Protein AF-A0A146KUR9-F1 (afdb_monom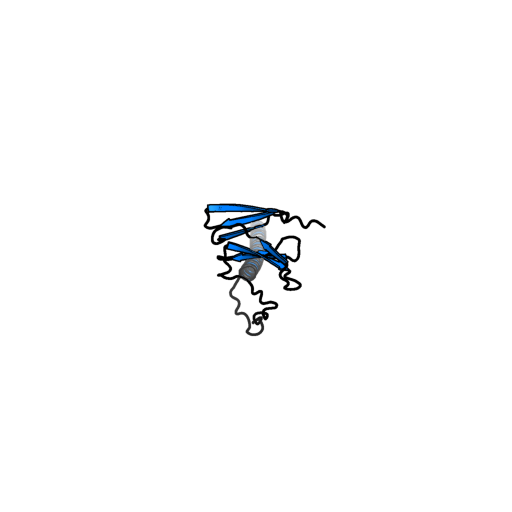er)

pLDDT: mean 81.23, std 14.69, range [39.12, 94.88]

Sequence (141 aa):
VERKFGGLLEKKWTSVIRLQKKVMELESKLNEAEKEYIEGAPTRGKRSPSEWIPRPPEKYCLSGHRAPVTRVIFHPIFSIMVSASEDATIKVWDFETGEYERTLKGHTDSIQDIAFDSSGKYLVSCSADMSIKLWDFQQSY

Structure (mmCIF, N/CA/C/O backbone):
data_AF-A0A146KUR9-F1
#
_entry.id   AF-A0A146KUR9-F1
#
loop_
_atom_site.group_PDB
_atom_site.id
_atom_site.type_symbol
_atom_site.label_atom_id
_atom_site.label_alt_id
_atom_site.label_comp_id
_atom_site.label_asym_id
_atom_site.label_entity_id
_atom_site.label_seq_id
_atom_site.pdbx_PDB_ins_code
_atom_site.Cartn_x
_atom_site.Cartn_y
_atom_site.Cartn_z
_atom_site.occupancy
_atom_site.B_iso_or_equiv
_atom_site.auth_seq_id
_atom_site.auth_comp_id
_atom_site.auth_asym_id
_atom_site.auth_atom_id
_atom_site.pdbx_PDB_model_num
ATOM 1 N N . VAL A 1 1 ? -3.576 20.740 86.386 1.00 54.12 1 VAL A N 1
ATOM 2 C CA . VAL A 1 1 ? -2.766 19.971 85.405 1.00 54.12 1 VAL A CA 1
ATOM 3 C C . VAL A 1 1 ? -3.642 19.321 84.325 1.00 54.12 1 VAL A C 1
ATOM 5 O O . VAL A 1 1 ? -3.235 19.309 83.174 1.00 54.12 1 VAL A O 1
ATOM 8 N N . GLU A 1 2 ? -4.882 18.923 84.621 1.00 49.94 2 GLU A N 1
ATOM 9 C CA . GLU A 1 2 ? -5.769 18.166 83.709 1.00 49.94 2 GLU A CA 1
ATOM 10 C C . GLU A 1 2 ? -6.272 18.899 82.450 1.00 49.94 2 GLU A C 1
ATOM 12 O O . GLU A 1 2 ? -6.351 18.292 81.384 1.00 49.94 2 GLU A O 1
ATOM 17 N N . ARG A 1 3 ? -6.530 20.216 82.500 1.00 53.16 3 ARG A N 1
ATOM 18 C CA . ARG A 1 3 ? -7.027 20.971 81.324 1.00 53.16 3 ARG A CA 1
ATOM 19 C C . ARG A 1 3 ? -6.052 21.008 80.136 1.00 53.16 3 ARG A C 1
ATOM 21 O O . ARG A 1 3 ? -6.490 21.135 78.998 1.00 53.16 3 ARG A O 1
ATOM 28 N N . LYS A 1 4 ? -4.738 20.879 80.375 1.00 53.97 4 LYS A N 1
ATOM 29 C CA . LYS A 1 4 ? -3.724 20.857 79.300 1.00 53.97 4 LYS A CA 1
ATOM 30 C C . LYS A 1 4 ? -3.670 19.513 78.560 1.00 53.97 4 LYS A C 1
ATOM 32 O O . LYS A 1 4 ? -3.332 19.501 77.380 1.00 53.97 4 LYS A O 1
ATOM 37 N N . PHE A 1 5 ? -4.015 18.405 79.222 1.00 51.59 5 PHE A N 1
ATOM 38 C CA . PHE A 1 5 ? -3.946 17.062 78.633 1.00 51.59 5 PHE A CA 1
ATOM 39 C C . PHE A 1 5 ? -5.195 16.707 77.811 1.00 51.59 5 PHE A C 1
ATOM 41 O O . PHE A 1 5 ? -5.057 16.062 76.773 1.00 51.59 5 PHE A O 1
ATOM 48 N N . GLY A 1 6 ? -6.382 17.202 78.192 1.00 56.66 6 GLY A N 1
ATOM 49 C CA . GLY A 1 6 ? -7.624 17.001 77.425 1.00 56.66 6 GLY A CA 1
ATOM 50 C C . GLY A 1 6 ? -7.571 17.596 76.012 1.00 56.66 6 GLY A C 1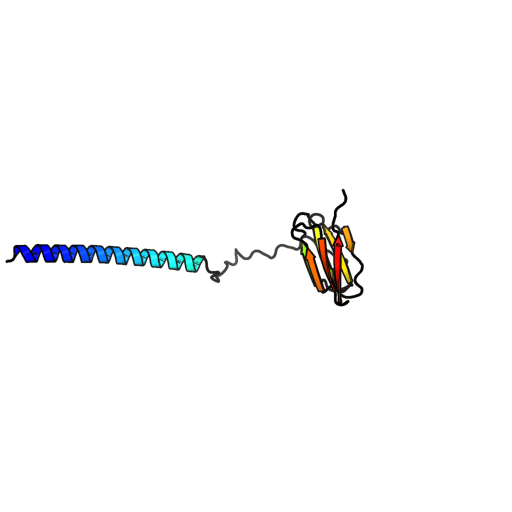
ATOM 51 O O . GLY A 1 6 ? -7.829 16.901 75.033 1.00 56.66 6 GLY A O 1
ATOM 52 N N . GLY A 1 7 ? -7.101 18.843 75.877 1.00 61.88 7 GLY A N 1
ATOM 53 C CA . GLY A 1 7 ? -6.959 19.489 74.564 1.00 61.88 7 GLY A CA 1
ATOM 54 C C . GLY A 1 7 ? -5.863 18.878 73.678 1.00 61.88 7 GLY A C 1
ATOM 55 O O . GLY A 1 7 ? -5.925 18.983 72.455 1.00 61.88 7 GLY A O 1
ATOM 56 N N . LEU A 1 8 ? -4.855 18.217 74.262 1.00 63.31 8 LEU A N 1
ATOM 57 C CA . LEU A 1 8 ? -3.847 17.472 73.499 1.00 63.31 8 LEU A CA 1
ATOM 58 C C . LEU A 1 8 ? -4.429 16.164 72.945 1.00 63.31 8 LEU A C 1
ATOM 60 O O . LEU A 1 8 ? -4.107 15.788 71.818 1.00 63.31 8 LEU A O 1
ATOM 64 N N . LEU A 1 9 ? -5.292 15.494 73.712 1.00 66.94 9 LEU A N 1
ATOM 65 C CA . LEU A 1 9 ? -5.976 14.276 73.288 1.00 66.94 9 LEU A CA 1
ATOM 66 C C . LEU A 1 9 ? -6.980 14.565 72.162 1.00 66.94 9 LEU A C 1
ATOM 68 O O . LEU A 1 9 ? -6.960 13.866 71.155 1.00 66.94 9 LEU A O 1
ATOM 72 N N . GLU A 1 10 ? -7.753 15.651 72.254 1.00 68.94 10 GLU A N 1
ATOM 73 C CA . GLU A 1 10 ? -8.645 16.104 71.173 1.00 68.94 10 GLU A CA 1
ATOM 74 C C . GLU A 1 10 ? -7.881 16.482 69.895 1.00 68.94 10 GLU A C 1
ATOM 76 O O . GLU A 1 10 ? -8.263 16.096 68.789 1.00 68.94 10 GLU A O 1
ATOM 81 N N . LYS A 1 11 ? -6.748 17.187 70.016 1.00 75.19 11 LYS A N 1
ATOM 82 C CA . LYS A 1 11 ? -5.884 17.513 68.865 1.00 75.19 11 LYS A CA 1
ATOM 83 C C . LYS A 1 11 ? -5.275 16.268 68.217 1.00 75.19 11 LYS A C 1
ATOM 85 O O . LYS A 1 11 ? -5.171 16.193 66.991 1.00 75.19 11 LYS A O 1
ATOM 90 N N . LYS A 1 12 ? -4.885 15.275 69.021 1.00 78.56 12 LYS A N 1
ATOM 91 C CA . LYS A 1 12 ? -4.407 13.981 68.513 1.00 78.56 12 LYS A CA 1
ATOM 92 C C . LYS A 1 12 ? -5.535 13.210 67.829 1.00 78.56 12 LYS A C 1
ATOM 94 O O . LYS A 1 12 ? -5.336 12.727 66.721 1.00 78.56 12 LYS A O 1
ATOM 99 N N . TRP A 1 13 ? -6.724 13.167 68.420 1.00 76.12 13 TRP A N 1
ATOM 100 C CA . TRP A 1 13 ? -7.868 12.428 67.884 1.00 76.12 13 TRP A CA 1
ATOM 101 C C . TRP A 1 13 ? -8.420 13.045 66.588 1.00 76.12 13 TRP A C 1
ATOM 103 O O . TRP A 1 13 ? -8.644 12.339 65.609 1.00 76.12 13 TRP A O 1
ATOM 113 N N . THR A 1 14 ? -8.502 14.376 66.503 1.00 83.06 14 THR A N 1
ATOM 114 C CA . THR A 1 14 ? -8.833 15.085 65.249 1.00 83.06 14 THR A CA 1
ATOM 115 C C . THR A 1 14 ? -7.790 14.866 64.150 1.00 83.06 14 THR A C 1
ATOM 117 O O . THR A 1 14 ? -8.137 14.793 62.970 1.00 83.06 14 THR A O 1
ATOM 120 N N . SER A 1 15 ? -6.512 14.719 64.514 1.00 85.12 15 SER A N 1
ATOM 121 C CA . SER A 1 15 ? -5.449 14.371 63.563 1.00 85.12 15 SER A CA 1
ATOM 122 C C . SER A 1 15 ? -5.585 12.935 63.058 1.00 85.12 15 SER A C 1
ATOM 124 O O . SER A 1 15 ? -5.438 12.706 61.860 1.00 85.12 15 SER A O 1
ATOM 126 N N . VAL A 1 16 ? -5.936 11.991 63.936 1.00 88.56 16 VAL A N 1
ATOM 127 C CA . VAL A 1 16 ? -6.207 10.592 63.569 1.00 88.56 16 VAL A CA 1
ATOM 128 C C . VAL A 1 16 ? -7.394 10.496 62.611 1.00 88.56 16 VAL A C 1
ATOM 130 O O . VAL A 1 16 ? -7.263 9.881 61.560 1.00 88.56 16 VAL A O 1
ATOM 133 N 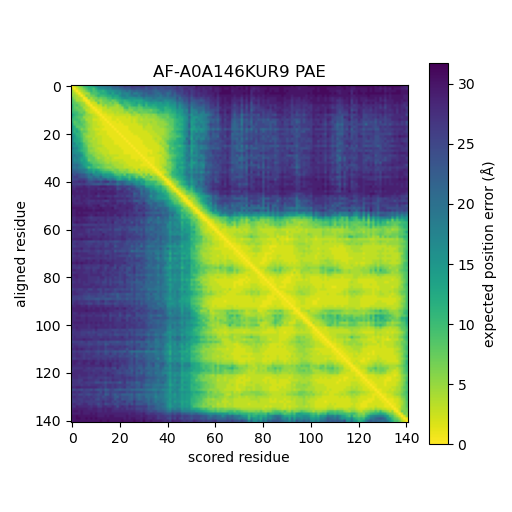N . ILE A 1 17 ? -8.507 11.179 62.893 1.00 88.75 17 ILE A N 1
ATOM 134 C CA . ILE A 1 17 ? -9.683 11.194 62.003 1.00 88.75 17 ILE A CA 1
ATOM 135 C C . ILE A 1 17 ? -9.337 11.795 60.635 1.00 88.75 17 ILE A C 1
ATOM 137 O O . ILE A 1 17 ? -9.733 11.262 59.598 1.00 88.75 17 ILE A O 1
ATOM 141 N N . ARG A 1 18 ? -8.562 12.889 60.605 1.00 88.75 18 ARG A N 1
ATOM 142 C CA . ARG A 1 18 ? -8.109 13.500 59.347 1.00 88.75 18 ARG A CA 1
ATOM 143 C C . ARG A 1 18 ? -7.241 12.537 58.536 1.00 88.75 18 ARG A C 1
ATOM 145 O O . ARG A 1 18 ? -7.408 12.456 57.321 1.00 88.75 18 ARG A O 1
ATOM 152 N N . LEU A 1 19 ? -6.320 11.834 59.193 1.00 89.69 19 LEU A N 1
ATOM 153 C CA . LEU A 1 19 ? -5.461 10.847 58.542 1.00 89.69 19 LEU A CA 1
ATOM 154 C C . LEU A 1 19 ? -6.278 9.672 58.013 1.00 89.69 19 LEU A C 1
ATOM 156 O O . LEU A 1 19 ? -6.113 9.314 56.855 1.00 89.69 19 LEU A O 1
ATOM 160 N N . GLN A 1 20 ? -7.211 9.144 58.803 1.00 89.25 20 GLN A N 1
ATOM 161 C CA . GLN A 1 20 ? -8.076 8.042 58.390 1.00 89.25 20 GLN A CA 1
ATOM 162 C C . GLN A 1 20 ? -8.940 8.419 57.178 1.00 89.25 20 GLN A C 1
ATOM 164 O O . GLN A 1 20 ? -9.031 7.651 56.226 1.00 89.25 20 GLN A O 1
ATOM 169 N N . LYS A 1 21 ? -9.484 9.644 57.148 1.00 93.06 21 LYS A N 1
ATOM 170 C CA . LYS A 1 21 ? -10.197 10.168 55.974 1.00 93.06 21 LYS A CA 1
ATOM 171 C C . LYS A 1 21 ? -9.295 10.245 54.737 1.00 93.06 21 LYS A C 1
ATOM 173 O O . LYS A 1 21 ? -9.730 9.904 53.644 1.00 93.06 21 LYS A O 1
ATOM 178 N N . LYS A 1 22 ? -8.042 10.681 54.908 1.00 92.50 22 LYS A N 1
ATOM 179 C CA . LYS A 1 22 ? -7.079 10.801 53.805 1.00 92.50 22 LYS A CA 1
ATOM 180 C C . LYS A 1 22 ? -6.627 9.439 53.276 1.00 92.50 22 LYS A C 1
ATOM 182 O O . LYS A 1 22 ? -6.446 9.306 52.074 1.00 92.50 22 LYS A O 1
ATOM 187 N N . VAL A 1 23 ? -6.477 8.441 54.147 1.00 94.25 23 VAL A N 1
ATOM 188 C CA . VAL A 1 23 ? -6.205 7.053 53.744 1.00 94.25 23 VAL A CA 1
ATOM 189 C C . VAL A 1 23 ? -7.356 6.516 52.897 1.00 94.25 23 VAL A C 1
ATOM 191 O O . VAL A 1 23 ? -7.111 6.059 51.791 1.00 94.25 23 VAL A O 1
ATOM 194 N N . MET A 1 24 ? -8.601 6.686 53.345 1.00 92.75 24 MET A N 1
ATOM 195 C CA . MET A 1 24 ? -9.779 6.218 52.605 1.00 92.75 24 MET A CA 1
ATOM 196 C C . MET A 1 24 ? -9.920 6.892 51.226 1.00 92.75 24 MET A C 1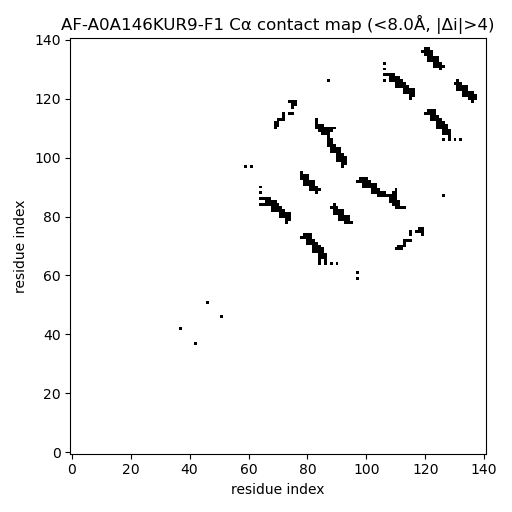
ATOM 198 O O . MET A 1 24 ? -10.281 6.251 50.243 1.00 92.75 24 MET A O 1
ATOM 202 N N . GLU A 1 25 ? -9.593 8.185 51.128 1.00 94.38 25 GLU A N 1
ATOM 203 C CA . GLU A 1 25 ? -9.559 8.905 49.848 1.00 94.38 25 GLU A CA 1
ATOM 204 C C . GLU A 1 25 ? -8.452 8.381 48.918 1.00 94.38 25 GLU A C 1
ATOM 206 O O . GLU A 1 25 ? -8.673 8.229 47.717 1.00 94.38 25 GLU A O 1
ATOM 211 N N . LEU A 1 26 ? -7.263 8.100 49.460 1.00 92.06 26 LEU A N 1
ATOM 212 C CA . LEU A 1 26 ? -6.148 7.543 48.693 1.00 92.06 26 LEU A CA 1
ATOM 213 C C . LEU A 1 26 ? -6.440 6.120 48.211 1.00 92.06 26 LEU A C 1
ATOM 215 O O . LEU A 1 26 ? -6.119 5.806 47.072 1.00 92.06 26 LEU A O 1
ATOM 219 N N . GLU A 1 27 ? -7.078 5.291 49.034 1.00 92.12 27 GLU A N 1
ATOM 220 C CA . GLU A 1 27 ? -7.520 3.946 48.648 1.00 92.12 27 GLU A CA 1
ATOM 221 C C . GLU A 1 27 ? -8.557 4.001 47.517 1.00 92.12 27 GLU A C 1
ATOM 223 O O . GLU A 1 27 ? -8.445 3.248 46.553 1.00 92.12 27 GLU A O 1
ATOM 228 N N . SER A 1 28 ? -9.514 4.938 47.573 1.00 92.88 28 SER A N 1
ATOM 229 C CA . SER A 1 28 ? -10.479 5.153 46.481 1.00 92.88 28 SER A CA 1
ATOM 230 C C . SER A 1 28 ? -9.784 5.552 45.178 1.00 92.88 28 SER A C 1
ATOM 232 O O . SER A 1 28 ? -10.058 4.973 44.131 1.00 92.88 28 SER A O 1
ATOM 234 N N . LYS A 1 29 ? -8.848 6.507 45.249 1.00 91.00 29 LYS A N 1
ATOM 235 C CA . LYS A 1 29 ? -8.073 6.975 44.088 1.00 91.00 29 LYS A CA 1
ATOM 236 C C . LYS A 1 29 ? -7.182 5.884 43.501 1.00 91.00 29 LYS A C 1
ATOM 238 O O . LYS A 1 29 ? -7.031 5.811 42.287 1.00 91.00 29 LYS A O 1
ATOM 243 N N . LEU A 1 30 ? -6.593 5.046 44.353 1.00 83.44 30 LEU A N 1
ATOM 244 C CA . LEU A 1 30 ? -5.794 3.907 43.913 1.00 83.44 30 LEU A CA 1
ATOM 245 C C . LEU A 1 30 ? -6.661 2.908 43.138 1.00 83.44 30 LEU A C 1
ATOM 247 O O . LEU A 1 30 ? -6.273 2.483 42.057 1.00 83.44 30 LEU A O 1
ATOM 251 N N . ASN A 1 31 ? -7.859 2.609 43.641 1.00 84.12 31 ASN A N 1
ATOM 252 C CA . ASN A 1 31 ? -8.790 1.680 43.002 1.00 84.12 31 ASN A CA 1
ATOM 253 C C . ASN A 1 31 ? -9.331 2.214 41.656 1.00 84.12 31 ASN A C 1
ATOM 255 O O . ASN A 1 31 ? -9.507 1.455 40.705 1.00 84.12 31 ASN A O 1
ATOM 259 N N . GLU A 1 32 ? -9.563 3.528 41.544 1.00 83.81 32 GLU A N 1
ATOM 260 C CA . GLU A 1 32 ? -9.918 4.189 40.276 1.00 83.81 32 GLU A CA 1
ATOM 261 C C . GLU A 1 32 ? -8.777 4.108 39.250 1.00 83.81 32 GLU A C 1
ATOM 263 O O . GLU A 1 32 ? -9.008 3.700 38.112 1.00 83.81 32 GLU A O 1
ATOM 268 N N . ALA A 1 33 ? -7.540 4.408 39.660 1.00 78.69 33 ALA A N 1
ATOM 269 C CA . ALA A 1 33 ? -6.369 4.338 38.786 1.00 78.69 33 ALA A CA 1
ATOM 270 C C . ALA A 1 33 ? -6.060 2.901 38.322 1.00 78.69 33 ALA A C 1
ATOM 272 O O . ALA A 1 33 ? -5.688 2.685 37.168 1.00 78.69 33 ALA A O 1
ATOM 273 N N . GLU A 1 34 ? -6.238 1.903 39.193 1.00 72.62 34 GLU A N 1
ATOM 274 C CA . GLU A 1 34 ? -6.118 0.488 38.821 1.00 72.62 34 GLU A CA 1
ATOM 275 C C . GLU A 1 34 ? -7.194 0.076 37.810 1.00 72.62 34 GLU A C 1
ATOM 277 O O . GLU A 1 34 ? -6.896 -0.637 36.850 1.00 72.62 34 GLU A O 1
ATOM 282 N N . LYS A 1 35 ? -8.431 0.562 37.969 1.00 73.62 35 LYS A N 1
ATOM 283 C CA . LYS A 1 35 ? -9.517 0.307 37.016 1.00 73.62 35 LYS A CA 1
ATOM 284 C C . LYS A 1 35 ? -9.228 0.921 35.643 1.00 73.62 35 LYS A C 1
ATOM 286 O O . LYS A 1 35 ? -9.358 0.223 34.641 1.00 73.62 35 LYS A O 1
ATOM 291 N N . GLU A 1 36 ? -8.777 2.174 35.593 1.00 68.94 36 GLU A N 1
ATOM 292 C CA . GLU A 1 36 ? -8.368 2.839 34.346 1.00 68.94 36 GLU A CA 1
ATOM 293 C C . GLU A 1 36 ? -7.186 2.124 33.671 1.00 68.94 36 GLU A C 1
ATOM 295 O O . GLU A 1 36 ? -7.169 1.963 32.451 1.00 68.94 36 GLU A O 1
ATOM 300 N N . TYR A 1 37 ? -6.218 1.631 34.451 1.00 65.25 37 TYR A N 1
ATOM 301 C CA . TYR A 1 37 ? -5.098 0.840 33.934 1.00 65.25 37 TYR A CA 1
ATOM 302 C C . TYR A 1 37 ? -5.558 -0.492 33.318 1.00 65.25 37 TYR A C 1
ATOM 304 O O . TYR A 1 37 ? -5.073 -0.893 32.259 1.00 65.25 37 TYR A O 1
ATOM 312 N N . ILE A 1 38 ? -6.519 -1.168 33.951 1.00 60.22 38 ILE A N 1
ATOM 313 C CA . ILE A 1 38 ? -7.103 -2.424 33.456 1.00 60.22 38 ILE A CA 1
ATOM 314 C C . ILE A 1 38 ? -7.951 -2.192 32.193 1.00 60.22 38 ILE A C 1
ATOM 316 O O . ILE A 1 38 ? -7.933 -3.033 31.291 1.00 60.22 38 ILE A O 1
ATOM 320 N N . GLU A 1 39 ? -8.668 -1.069 32.109 1.00 60.44 39 GLU A N 1
ATOM 321 C CA . GLU A 1 39 ? -9.481 -0.687 30.944 1.00 60.44 39 GLU A CA 1
ATOM 322 C C . GLU A 1 39 ? -8.631 -0.192 29.758 1.00 60.44 39 GLU A C 1
ATOM 324 O O . GLU A 1 39 ? -8.971 -0.464 28.607 1.00 60.44 39 GLU A O 1
ATOM 329 N N . GLY A 1 40 ? -7.515 0.500 30.017 1.00 57.41 40 GLY A N 1
ATOM 330 C CA . GLY A 1 40 ? -6.593 0.998 28.988 1.00 57.41 40 GLY A CA 1
ATOM 331 C C . GLY A 1 40 ? -5.605 -0.049 28.458 1.00 57.41 40 GLY A C 1
ATOM 332 O O . GLY A 1 40 ? -5.092 0.082 27.344 1.00 57.41 40 GLY A O 1
ATOM 333 N N . ALA A 1 41 ? -5.336 -1.107 29.224 1.00 53.19 41 ALA A N 1
ATOM 334 C CA . ALA A 1 41 ? -4.608 -2.264 28.723 1.00 53.19 41 ALA A CA 1
ATOM 335 C C . ALA A 1 41 ? -5.505 -3.065 27.762 1.00 53.19 41 ALA A C 1
ATOM 337 O O . ALA A 1 41 ? -6.706 -3.188 28.009 1.00 53.19 41 ALA A O 1
ATOM 338 N N . PRO A 1 42 ? -4.956 -3.698 26.704 1.00 51.22 42 PRO A N 1
ATOM 339 C CA . PRO A 1 42 ? -5.685 -4.672 25.906 1.00 51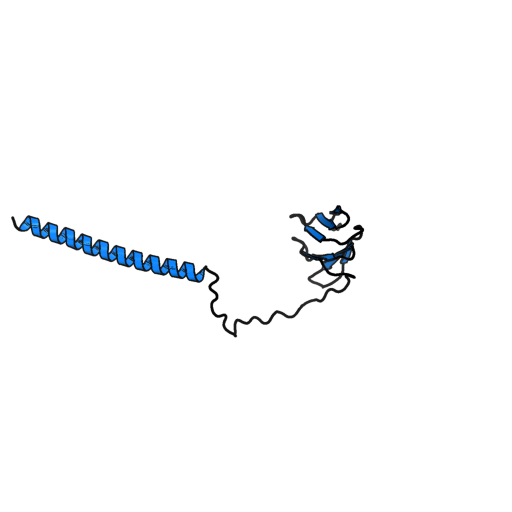.22 42 PRO A CA 1
ATOM 340 C C . PRO A 1 42 ? -5.832 -5.937 26.750 1.00 51.22 42 PRO A C 1
ATOM 342 O O . PRO A 1 42 ? -5.221 -6.977 26.491 1.00 51.22 42 PRO A O 1
ATOM 345 N N . THR A 1 43 ? -6.611 -5.849 27.826 1.00 54.44 43 THR A N 1
ATOM 346 C CA . THR A 1 43 ? -7.048 -7.026 28.533 1.00 54.44 43 THR A CA 1
ATOM 347 C C . THR A 1 43 ? -7.820 -7.830 27.512 1.00 54.44 43 THR A C 1
ATOM 349 O O . THR A 1 43 ? -8.676 -7.341 26.773 1.00 54.44 43 THR A O 1
ATOM 352 N N . ARG A 1 44 ? -7.428 -9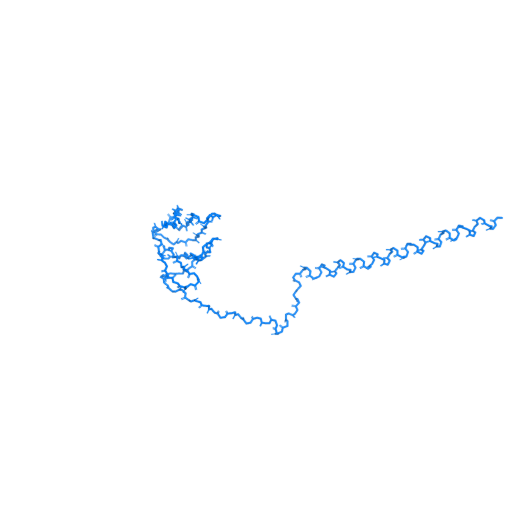.093 27.410 1.00 53.19 44 ARG A N 1
ATOM 353 C CA . ARG A 1 44 ? -8.100 -10.137 26.652 1.00 53.19 44 ARG A CA 1
ATOM 354 C C . ARG A 1 44 ? -9.456 -10.400 27.318 1.00 53.19 44 ARG A C 1
ATOM 356 O O . ARG A 1 44 ? -9.716 -11.501 27.799 1.00 53.19 44 ARG A O 1
ATOM 363 N N . GLY A 1 45 ? -10.292 -9.365 27.404 1.00 55.19 45 GLY A N 1
ATOM 364 C CA . GLY A 1 45 ? -11.696 -9.460 27.724 1.00 55.19 45 GLY A CA 1
ATOM 365 C C . GLY A 1 45 ? -12.246 -10.523 26.800 1.00 55.19 45 GLY A C 1
ATOM 366 O O . GLY A 1 45 ? -11.941 -10.542 25.603 1.00 55.19 45 GLY A O 1
ATOM 367 N N . LYS A 1 46 ? -12.927 -11.499 27.392 1.00 55.91 46 LYS A N 1
ATOM 368 C CA . LYS A 1 46 ? -13.558 -12.590 26.663 1.00 55.91 46 LYS A CA 1
ATOM 369 C C . LYS A 1 46 ? -14.553 -11.950 25.701 1.00 55.91 46 LYS A C 1
ATOM 371 O O . LYS A 1 46 ? -15.674 -11.664 26.103 1.00 55.91 46 LYS A O 1
ATOM 376 N N . ARG A 1 47 ? -14.097 -11.673 24.474 1.00 55.06 47 ARG A N 1
ATOM 377 C CA . ARG A 1 47 ? -14.914 -11.139 23.385 1.00 55.06 47 ARG A CA 1
ATOM 378 C C . ARG A 1 47 ? -16.167 -11.992 23.342 1.00 55.06 47 ARG A C 1
ATOM 380 O O . ARG A 1 47 ? -16.069 -13.221 23.255 1.00 55.06 47 ARG A O 1
ATOM 387 N N . SER A 1 48 ? -17.317 -11.360 23.523 1.00 53.88 48 SER A N 1
ATOM 388 C CA . SER A 1 48 ? -18.581 -12.081 23.489 1.00 53.88 48 SER A CA 1
ATOM 389 C C . SER A 1 48 ? -18.747 -12.708 22.094 1.00 53.88 48 SER A C 1
ATOM 391 O O . SER A 1 48 ? -18.312 -12.108 21.110 1.00 53.88 48 SER A O 1
ATOM 393 N N . PRO A 1 49 ? -19.356 -13.899 21.943 1.00 55.75 49 PRO A N 1
ATOM 394 C CA . PRO A 1 49 ? -19.611 -14.475 20.617 1.00 55.75 49 PRO A CA 1
ATOM 395 C C . PRO A 1 49 ? -20.440 -13.563 19.693 1.00 55.75 49 PRO A C 1
ATOM 397 O O . PRO A 1 49 ? -20.422 -13.743 18.484 1.00 55.75 49 PRO A O 1
ATOM 400 N N . SER A 1 50 ? -21.138 -12.572 20.253 1.00 54.56 50 SER A N 1
ATOM 401 C CA . SER A 1 50 ? -21.855 -11.497 19.555 1.00 54.56 50 SER A CA 1
ATOM 402 C C . SER A 1 50 ? -20.967 -10.334 19.083 1.00 54.56 50 SER A C 1
ATOM 404 O O . SER A 1 50 ? -21.335 -9.646 18.140 1.00 54.56 50 SER A O 1
ATOM 406 N N . GLU A 1 51 ? -19.792 -10.128 19.686 1.00 53.44 51 GLU A N 1
ATOM 407 C CA . GLU A 1 51 ? -18.720 -9.248 19.174 1.00 53.44 51 GLU A CA 1
ATOM 408 C C . GLU A 1 51 ? -17.819 -9.966 18.161 1.00 53.44 51 GLU A C 1
ATOM 410 O O . GLU A 1 51 ? -16.796 -9.431 17.720 1.00 53.44 51 GLU A O 1
ATOM 415 N N . TRP A 1 52 ? -18.176 -11.195 17.781 1.00 54.19 52 TRP A N 1
ATOM 416 C CA . TRP A 1 52 ? -17.616 -11.831 16.604 1.00 54.19 52 TRP A CA 1
ATOM 417 C C . TRP A 1 52 ? -18.074 -11.044 15.379 1.00 54.19 52 TRP A C 1
ATOM 419 O O . TRP A 1 52 ? -19.110 -11.332 14.789 1.00 54.19 52 TRP A O 1
ATOM 429 N N . ILE A 1 53 ? -17.306 -10.023 15.009 1.00 60.31 53 ILE A N 1
ATOM 430 C CA . ILE A 1 53 ? -17.462 -9.350 13.726 1.00 60.31 53 ILE A CA 1
ATOM 431 C C . ILE A 1 53 ? -17.095 -10.415 12.683 1.00 60.31 53 ILE A C 1
ATOM 433 O O . ILE A 1 53 ? -15.917 -10.794 12.613 1.00 60.31 53 ILE A O 1
ATOM 437 N N . PRO A 1 54 ? -18.056 -10.974 11.916 1.00 64.50 54 PRO A N 1
ATOM 438 C CA . PRO A 1 54 ? -17.697 -11.856 10.819 1.00 64.50 54 PRO A CA 1
ATOM 439 C C . PRO A 1 54 ? -16.750 -11.069 9.918 1.00 64.50 54 PRO A C 1
ATOM 441 O O . PRO A 1 54 ? -16.968 -9.877 9.691 1.00 64.50 54 PRO A O 1
ATOM 444 N N . ARG A 1 55 ? -15.666 -11.710 9.463 1.00 65.12 55 ARG A N 1
ATOM 445 C CA . ARG A 1 55 ? -14.719 -11.056 8.555 1.00 65.12 55 ARG A CA 1
ATOM 446 C C . ARG A 1 55 ? -15.546 -10.446 7.421 1.00 65.12 55 ARG A C 1
ATOM 448 O O . ARG A 1 55 ? -16.292 -11.207 6.797 1.00 65.12 55 ARG A O 1
ATOM 455 N N . PRO A 1 56 ? -15.499 -9.116 7.217 1.00 73.94 56 PRO A N 1
ATOM 456 C CA . PRO A 1 56 ? -16.281 -8.504 6.161 1.00 73.94 56 PRO A CA 1
ATOM 457 C C . PRO A 1 56 ? -15.937 -9.220 4.849 1.00 73.94 56 PRO A C 1
ATOM 459 O O . PRO A 1 56 ? -14.757 -9.521 4.630 1.00 73.94 56 PRO A O 1
ATOM 462 N N . PRO A 1 57 ? -16.942 -9.576 4.030 1.00 76.75 57 PRO A N 1
ATOM 463 C CA . PRO A 1 57 ? -16.683 -10.232 2.757 1.00 76.75 57 PRO A CA 1
ATOM 464 C C . PRO A 1 57 ? -15.772 -9.342 1.906 1.00 76.75 57 PRO A C 1
ATOM 466 O O . PRO A 1 57 ? -15.841 -8.112 1.987 1.00 76.75 57 PRO A O 1
ATOM 469 N N . GLU A 1 58 ? -14.897 -9.960 1.113 1.00 80.50 58 GLU A N 1
ATOM 470 C CA . GLU A 1 58 ? -14.045 -9.222 0.182 1.00 80.50 58 GLU A CA 1
ATOM 471 C C . GLU A 1 58 ? -14.913 -8.395 -0.779 1.00 80.50 58 GLU A C 1
ATOM 473 O O . GLU A 1 58 ? -15.878 -8.900 -1.351 1.00 80.50 58 GLU A O 1
ATOM 478 N N . LYS A 1 59 ? -14.610 -7.098 -0.918 1.00 82.88 59 LYS A N 1
ATOM 479 C CA . LYS A 1 59 ? -15.369 -6.204 -1.806 1.00 82.88 59 LYS A CA 1
ATOM 480 C C . LYS A 1 59 ? -14.944 -6.374 -3.266 1.00 82.88 59 LYS A C 1
ATOM 482 O O . LYS A 1 59 ? -15.792 -6.390 -4.149 1.00 82.88 59 LYS A O 1
ATOM 487 N N . TYR A 1 60 ? -13.639 -6.515 -3.501 1.00 84.25 60 TYR A N 1
ATOM 488 C CA . TYR A 1 60 ? -13.042 -6.653 -4.828 1.00 84.25 60 TYR A CA 1
ATOM 489 C C . TYR A 1 60 ? -11.906 -7.681 -4.809 1.00 84.25 60 TYR A C 1
ATOM 491 O O . TYR A 1 60 ? -11.131 -7.730 -3.855 1.00 84.25 60 TYR A O 1
ATOM 499 N N . CYS A 1 61 ? -11.785 -8.455 -5.891 1.00 87.31 61 CYS A N 1
ATOM 500 C CA . CYS A 1 61 ? -10.663 -9.357 -6.152 1.00 87.31 61 CYS A CA 1
ATOM 501 C C . CYS A 1 61 ? -9.925 -8.873 -7.409 1.00 87.31 61 CYS A C 1
ATOM 503 O O . CYS A 1 61 ? -10.394 -9.064 -8.532 1.00 87.31 61 CYS A O 1
ATOM 505 N N . LEU A 1 62 ? -8.792 -8.196 -7.220 1.00 87.44 62 LEU A N 1
ATOM 506 C CA . LEU A 1 62 ? -8.020 -7.599 -8.311 1.00 87.44 62 LEU A CA 1
ATOM 507 C C . LEU A 1 62 ? -7.032 -8.626 -8.874 1.00 87.44 62 LEU A C 1
ATOM 509 O O . LEU A 1 62 ? -6.003 -8.921 -8.267 1.00 87.44 62 LEU A O 1
ATOM 513 N N . SER A 1 63 ? -7.354 -9.181 -10.042 1.00 86.31 63 SER A N 1
ATOM 514 C CA . SER A 1 63 ? -6.510 -10.153 -10.741 1.00 86.31 63 SER A CA 1
ATOM 515 C C . SER A 1 63 ? -5.743 -9.489 -11.882 1.00 86.31 63 SER A C 1
ATOM 517 O O . SER A 1 63 ? -6.294 -8.694 -12.641 1.00 86.31 63 SER A O 1
ATOM 519 N N . GLY A 1 64 ? -4.458 -9.818 -12.029 1.00 85.88 64 GLY A N 1
ATOM 520 C CA . GLY A 1 64 ? -3.659 -9.311 -13.147 1.00 85.88 64 GLY A CA 1
ATOM 521 C C . GLY A 1 64 ? -2.149 -9.466 -13.005 1.00 85.88 64 GLY A C 1
ATOM 522 O O . GLY A 1 64 ? -1.447 -9.413 -14.017 1.00 85.88 64 GLY A O 1
ATOM 523 N N . HIS A 1 65 ? -1.636 -9.652 -11.788 1.00 91.00 65 HIS A N 1
ATOM 524 C CA . HIS A 1 65 ? -0.233 -10.009 -11.579 1.00 91.00 65 HIS A CA 1
ATOM 525 C C . HIS A 1 65 ? 0.045 -11.444 -12.027 1.00 91.00 65 HIS A C 1
ATOM 527 O O . HIS A 1 65 ? -0.814 -12.319 -11.921 1.00 91.00 65 HIS A O 1
ATOM 533 N N . ARG A 1 66 ? 1.245 -11.673 -12.568 1.00 91.50 66 ARG A N 1
ATOM 534 C CA . ARG A 1 66 ? 1.671 -12.993 -13.074 1.00 91.50 66 ARG A CA 1
ATOM 535 C C . ARG A 1 66 ? 2.525 -13.778 -12.084 1.00 91.50 66 ARG A C 1
ATOM 537 O O . ARG A 1 66 ? 2.873 -14.921 -12.364 1.00 91.50 66 ARG A O 1
ATOM 544 N N . ALA A 1 67 ? 2.844 -13.171 -10.953 1.00 93.62 67 ALA A N 1
ATOM 545 C CA . ALA A 1 67 ? 3.618 -13.752 -9.872 1.00 93.62 67 ALA A CA 1
ATOM 546 C C . ALA A 1 67 ? 3.050 -13.260 -8.524 1.00 93.62 67 ALA A C 1
ATOM 548 O O . ALA A 1 67 ? 2.123 -12.438 -8.518 1.00 93.62 67 ALA A O 1
ATOM 549 N N . PRO A 1 68 ? 3.558 -13.749 -7.380 1.00 93.06 68 PRO A N 1
ATOM 550 C CA . PRO A 1 68 ? 3.139 -13.282 -6.065 1.00 93.06 68 PRO A CA 1
ATOM 551 C C . PRO A 1 68 ? 3.212 -11.758 -5.930 1.00 93.06 68 PRO A C 1
ATOM 553 O O . PRO A 1 68 ? 4.123 -11.105 -6.448 1.00 93.06 68 PRO A O 1
ATOM 556 N N . VAL A 1 69 ? 2.221 -11.189 -5.245 1.00 93.56 69 VAL A N 1
ATOM 557 C CA . VAL A 1 69 ? 2.203 -9.770 -4.879 1.00 93.56 69 VAL A CA 1
ATOM 558 C C . VAL A 1 69 ? 3.045 -9.615 -3.619 1.00 93.56 69 VAL A C 1
ATOM 560 O O . VAL A 1 69 ? 2.731 -10.208 -2.589 1.00 93.56 69 VAL A O 1
ATOM 563 N N . THR A 1 70 ? 4.117 -8.836 -3.702 1.00 93.62 70 THR A N 1
ATOM 564 C CA . THR A 1 70 ? 5.077 -8.643 -2.606 1.00 93.62 70 THR A CA 1
ATOM 565 C C . THR A 1 70 ? 4.654 -7.509 -1.681 1.00 93.62 70 THR A C 1
ATOM 567 O O . THR A 1 70 ? 4.851 -7.575 -0.467 1.00 93.62 70 THR A O 1
ATOM 570 N N . ARG A 1 71 ? 4.033 -6.464 -2.241 1.00 93.75 71 ARG A N 1
ATOM 571 C CA . ARG A 1 71 ? 3.689 -5.240 -1.513 1.00 93.75 71 ARG A CA 1
ATOM 572 C C . ARG A 1 71 ? 2.419 -4.598 -2.061 1.00 93.75 71 ARG A C 1
ATOM 574 O O . ARG A 1 71 ? 2.177 -4.632 -3.263 1.00 93.75 71 ARG A O 1
ATOM 581 N N . VAL A 1 72 ? 1.636 -3.967 -1.185 1.00 93.38 72 VAL A N 1
ATOM 582 C CA . VAL A 1 72 ? 0.466 -3.151 -1.547 1.00 93.38 72 VAL A CA 1
ATOM 583 C C . VAL A 1 72 ? 0.453 -1.886 -0.694 1.00 93.38 72 VAL A C 1
ATOM 585 O O . VAL A 1 72 ? 0.677 -1.966 0.515 1.00 93.38 72 VAL A O 1
ATOM 588 N N . ILE A 1 73 ? 0.222 -0.729 -1.317 1.00 93.38 73 ILE A N 1
ATOM 589 C CA . ILE A 1 73 ? 0.252 0.586 -0.665 1.00 93.38 73 ILE A CA 1
ATOM 590 C C . ILE A 1 73 ? -0.885 1.458 -1.185 1.00 93.38 73 ILE A C 1
ATOM 592 O O . ILE A 1 73 ? -1.201 1.449 -2.373 1.00 93.38 73 ILE A O 1
ATOM 596 N N . PHE A 1 74 ? -1.474 2.237 -0.283 1.00 90.44 74 PHE A N 1
ATOM 597 C CA . PHE A 1 74 ? -2.462 3.254 -0.618 1.00 90.44 74 PHE A CA 1
ATOM 598 C C . PHE A 1 74 ? -1.799 4.598 -0.880 1.00 90.44 74 PHE A C 1
ATOM 600 O O . PHE A 1 74 ? -0.862 4.994 -0.181 1.00 90.44 74 PHE A O 1
ATOM 607 N N . HIS A 1 75 ? -2.317 5.314 -1.869 1.00 87.88 75 HIS A N 1
ATOM 608 C CA . HIS A 1 75 ? -1.952 6.701 -2.071 1.00 87.88 75 HIS A CA 1
ATOM 609 C C . HIS A 1 75 ? -2.521 7.568 -0.927 1.00 87.88 75 HIS A C 1
ATOM 611 O O . HIS A 1 75 ? -3.669 7.366 -0.530 1.00 87.88 75 HIS A O 1
ATOM 617 N N . PRO A 1 76 ? -1.770 8.549 -0.388 1.00 86.19 76 PRO A N 1
ATOM 618 C CA . PRO A 1 76 ? -2.228 9.344 0.756 1.00 86.19 76 PRO A CA 1
ATOM 619 C C . PRO A 1 76 ? -3.374 10.322 0.442 1.00 86.19 76 PRO A C 1
ATOM 621 O O . PRO A 1 76 ? -4.064 10.752 1.360 1.00 86.19 76 PRO A O 1
ATOM 624 N N . ILE A 1 77 ? -3.560 10.708 -0.828 1.00 84.50 77 ILE A N 1
ATOM 625 C CA . ILE A 1 77 ? -4.497 11.781 -1.233 1.00 84.50 77 ILE A CA 1
ATOM 626 C C . ILE A 1 77 ? -5.578 11.306 -2.218 1.00 84.50 77 ILE A C 1
ATOM 628 O O . ILE A 1 77 ? -6.667 11.865 -2.253 1.00 84.50 77 ILE A O 1
ATOM 632 N N . PHE A 1 78 ? -5.294 10.284 -3.024 1.00 83.44 78 PHE A N 1
ATOM 633 C CA . PHE A 1 78 ? -6.133 9.883 -4.160 1.00 83.44 78 PHE A CA 1
ATOM 634 C C . PHE A 1 78 ? -6.698 8.495 -3.882 1.00 83.44 78 PHE A C 1
ATOM 636 O O . PHE A 1 78 ? -6.069 7.729 -3.150 1.00 83.44 78 PHE A O 1
ATOM 643 N N . SER A 1 79 ? -7.828 8.152 -4.503 1.00 88.06 79 SER A N 1
ATOM 644 C CA . SER A 1 79 ? -8.493 6.843 -4.388 1.00 88.06 79 SER A CA 1
ATOM 645 C C . SER A 1 79 ? -7.740 5.700 -5.096 1.00 88.06 79 SER A C 1
ATOM 647 O O . SER A 1 79 ? -8.328 4.807 -5.696 1.00 88.06 79 SER A O 1
ATOM 649 N N . ILE A 1 80 ? -6.409 5.719 -5.037 1.00 89.75 80 ILE A N 1
ATOM 650 C CA . ILE A 1 80 ? -5.525 4.835 -5.788 1.00 89.75 80 ILE A CA 1
ATOM 651 C C . ILE A 1 80 ? -4.787 3.898 -4.836 1.00 89.75 80 ILE A C 1
ATOM 653 O O . ILE A 1 80 ? -4.279 4.289 -3.781 1.00 89.75 80 ILE A O 1
ATOM 657 N N . MET A 1 81 ? -4.678 2.648 -5.259 1.00 91.31 81 MET A N 1
ATOM 658 C CA . MET A 1 81 ? -3.869 1.613 -4.647 1.00 91.31 81 MET A CA 1
ATOM 659 C C . MET A 1 81 ? -2.797 1.145 -5.628 1.00 91.31 81 MET A C 1
ATOM 661 O O . MET A 1 81 ? -3.049 0.936 -6.813 1.00 91.31 81 MET A O 1
ATOM 665 N N . VAL A 1 82 ? -1.586 0.938 -5.124 1.00 92.56 82 VAL A N 1
ATOM 666 C CA . VAL A 1 82 ? -0.457 0.428 -5.898 1.00 92.56 82 VAL A CA 1
ATOM 667 C C . VAL A 1 82 ? -0.034 -0.926 -5.357 1.00 92.56 82 VAL A C 1
ATOM 669 O O . VAL A 1 82 ? 0.131 -1.092 -4.150 1.00 92.56 82 VAL A O 1
ATOM 672 N N . SER A 1 83 ? 0.167 -1.888 -6.251 1.00 93.94 83 SER A N 1
ATOM 673 C CA . SER A 1 83 ? 0.672 -3.219 -5.929 1.00 93.94 83 SER A CA 1
ATOM 674 C C . SER A 1 83 ? 1.983 -3.513 -6.653 1.00 93.94 83 SER A C 1
ATOM 676 O O . SER A 1 83 ? 2.158 -3.185 -7.828 1.00 93.94 83 SER A O 1
ATOM 678 N N . ALA A 1 84 ? 2.902 -4.149 -5.936 1.00 94.62 84 ALA A N 1
ATOM 679 C CA . ALA A 1 84 ? 4.189 -4.635 -6.415 1.00 94.62 84 ALA A CA 1
ATOM 680 C C . ALA A 1 84 ? 4.158 -6.155 -6.534 1.00 94.62 84 ALA A C 1
ATOM 682 O O . ALA A 1 84 ? 3.520 -6.823 -5.718 1.00 94.62 84 ALA A O 1
ATOM 683 N N . SER A 1 85 ? 4.884 -6.713 -7.495 1.00 94.56 85 SER A N 1
ATOM 684 C CA . SER A 1 85 ? 4.976 -8.161 -7.649 1.00 94.56 85 SER A CA 1
ATOM 685 C C . SER A 1 85 ? 6.374 -8.616 -8.057 1.00 94.56 85 SER A C 1
ATOM 687 O O . SER A 1 85 ? 7.191 -7.852 -8.579 1.00 94.56 85 SER A O 1
ATOM 689 N N . GLU A 1 86 ? 6.625 -9.905 -7.835 1.00 94.69 86 GLU A N 1
ATOM 690 C CA . GLU A 1 86 ? 7.784 -10.629 -8.362 1.00 94.69 86 GLU A CA 1
ATOM 691 C C . GLU A 1 86 ? 7.802 -10.675 -9.901 1.00 94.69 86 GLU A C 1
ATOM 693 O O . GLU A 1 86 ? 8.835 -10.947 -10.498 1.00 94.69 86 GLU A O 1
ATOM 698 N N . ASP A 1 87 ? 6.699 -10.324 -10.579 1.00 92.25 87 ASP A N 1
ATOM 699 C CA . ASP A 1 87 ? 6.636 -10.232 -12.046 1.00 92.25 87 ASP A CA 1
ATOM 700 C C . ASP A 1 87 ? 7.379 -9.012 -12.635 1.00 92.25 87 ASP A C 1
ATOM 702 O O . ASP A 1 87 ? 7.235 -8.711 -13.822 1.00 92.25 87 ASP A O 1
ATOM 706 N N . ALA A 1 88 ? 8.172 -8.318 -11.810 1.00 92.12 88 ALA A N 1
ATOM 707 C CA . ALA A 1 88 ? 8.898 -7.086 -12.119 1.00 92.12 88 ALA A CA 1
ATOM 708 C C . ALA A 1 88 ? 7.988 -5.913 -12.540 1.00 92.12 88 ALA A C 1
ATOM 710 O O . ALA A 1 88 ? 8.450 -4.938 -13.147 1.00 92.12 88 ALA A O 1
ATOM 711 N N . THR A 1 89 ? 6.687 -5.982 -12.225 1.00 92.81 89 THR A N 1
ATOM 712 C CA . THR A 1 89 ? 5.722 -4.929 -12.543 1.00 92.81 89 THR A CA 1
ATOM 713 C C . THR A 1 89 ? 5.074 -4.320 -11.311 1.00 92.81 89 THR A C 1
ATOM 715 O O . THR A 1 89 ? 4.831 -4.968 -10.292 1.00 92.81 89 THR A O 1
ATOM 718 N N . ILE A 1 90 ? 4.762 -3.034 -11.442 1.00 94.06 90 ILE A N 1
ATOM 719 C CA . ILE A 1 90 ? 3.962 -2.287 -10.479 1.00 94.06 90 ILE A CA 1
ATOM 720 C C . ILE A 1 90 ? 2.619 -2.015 -11.139 1.00 94.06 90 ILE A C 1
ATOM 722 O O . ILE A 1 90 ? 2.582 -1.482 -12.250 1.00 94.06 90 ILE A O 1
ATOM 726 N N . LYS A 1 91 ? 1.515 -2.363 -10.484 1.00 92.56 91 LYS A N 1
ATOM 727 C CA . LYS A 1 91 ? 0.165 -2.086 -10.984 1.00 92.56 91 LYS A CA 1
ATOM 728 C C . LYS A 1 91 ? -0.529 -1.057 -10.118 1.00 92.56 91 LYS A C 1
ATOM 730 O O . LYS A 1 91 ? -0.332 -1.013 -8.909 1.00 92.56 91 LYS A O 1
ATOM 735 N N . VAL A 1 92 ? -1.326 -0.230 -10.775 1.00 92.38 92 VAL A N 1
ATOM 736 C CA . VAL A 1 92 ? -2.074 0.871 -10.184 1.00 92.38 92 VAL A CA 1
ATOM 737 C C . VAL A 1 92 ? -3.550 0.582 -10.392 1.00 92.38 92 VAL A C 1
ATOM 739 O O . VAL A 1 92 ? -3.972 0.274 -11.511 1.00 92.38 92 VAL A O 1
ATOM 742 N N . TRP A 1 93 ? -4.303 0.659 -9.308 1.00 91.88 93 TRP A N 1
ATOM 743 C CA . TRP A 1 93 ? -5.706 0.292 -9.229 1.00 91.88 93 TRP A CA 1
ATOM 744 C C . TRP A 1 93 ? -6.481 1.419 -8.571 1.00 91.88 93 TRP A C 1
ATOM 746 O O . TRP A 1 93 ? -6.011 1.991 -7.589 1.00 91.88 93 TRP A O 1
ATOM 756 N N . ASP A 1 94 ? -7.683 1.681 -9.050 1.00 89.75 94 ASP A N 1
ATOM 757 C CA . ASP A 1 94 ? -8.660 2.464 -8.308 1.00 89.75 94 ASP A CA 1
ATOM 758 C C . ASP A 1 94 ? -9.391 1.520 -7.340 1.00 89.75 94 ASP A C 1
ATOM 760 O O . ASP A 1 94 ? -9.971 0.514 -7.754 1.00 89.75 94 ASP A O 1
ATOM 764 N N . PHE A 1 95 ? -9.333 1.794 -6.034 1.00 83.88 95 PHE A N 1
ATOM 765 C CA . PHE A 1 95 ? -9.982 0.929 -5.041 1.00 83.88 95 PHE A CA 1
ATOM 766 C C . PHE A 1 95 ? -11.474 1.244 -4.839 1.00 83.88 95 PHE A C 1
ATOM 768 O O . PHE A 1 95 ? -12.181 0.445 -4.216 1.00 83.88 95 PHE A O 1
ATOM 775 N N . GLU A 1 96 ? -11.975 2.382 -5.329 1.00 84.75 96 GLU A N 1
ATOM 776 C CA . GLU A 1 96 ? -13.402 2.713 -5.283 1.00 84.75 96 GLU A CA 1
ATOM 777 C C . GLU A 1 96 ? -14.165 1.938 -6.356 1.00 84.75 96 GLU A C 1
ATOM 779 O O . GLU A 1 96 ? -15.173 1.285 -6.048 1.00 84.75 96 GLU A O 1
ATOM 784 N N . THR A 1 97 ? -13.646 1.953 -7.584 1.00 82.75 97 THR A N 1
ATOM 785 C CA . THR A 1 97 ? -14.241 1.276 -8.746 1.00 82.75 97 THR A CA 1
ATOM 786 C C . THR A 1 97 ? -13.729 -0.153 -8.940 1.00 82.75 97 THR A C 1
ATOM 788 O O . THR A 1 97 ? -14.421 -0.977 -9.536 1.00 82.75 97 THR A O 1
ATOM 791 N N . GLY A 1 98 ? -12.550 -0.481 -8.404 1.00 79.31 98 GLY A N 1
ATOM 792 C CA . GLY A 1 98 ? -11.869 -1.749 -8.666 1.00 79.31 98 GLY A CA 1
ATOM 793 C C . GLY A 1 98 ? -11.250 -1.818 -10.066 1.00 79.31 98 GLY A C 1
ATOM 794 O O . GLY A 1 98 ? -10.880 -2.905 -10.516 1.00 79.31 98 GLY A O 1
ATOM 795 N N . GLU A 1 99 ? -11.160 -0.690 -10.775 1.00 81.88 99 GLU A N 1
ATOM 796 C CA . GLU A 1 99 ? -10.625 -0.645 -12.128 1.00 81.88 99 GLU A CA 1
ATOM 797 C C . GLU A 1 99 ? -9.094 -0.617 -12.139 1.00 81.88 99 GLU A C 1
ATOM 799 O O . GLU A 1 99 ? -8.415 -0.062 -11.272 1.00 81.88 99 GLU A O 1
ATOM 804 N N . TYR A 1 100 ? -8.534 -1.263 -13.158 1.00 84.12 100 TYR A N 1
ATOM 805 C CA . TYR A 1 100 ? -7.109 -1.225 -13.441 1.00 84.12 100 TYR A CA 1
ATOM 806 C C . TYR A 1 100 ? -6.794 0.040 -14.245 1.00 84.12 100 TYR A C 1
ATOM 808 O O . TYR A 1 100 ? -7.270 0.185 -15.371 1.00 84.12 100 TYR A O 1
ATOM 816 N N . GLU A 1 101 ? -5.951 0.920 -13.705 1.00 84.62 101 GLU A N 1
ATOM 817 C CA . GLU A 1 101 ? -5.557 2.141 -14.412 1.00 84.62 101 GLU A CA 1
ATOM 818 C C . GLU A 1 101 ? -4.343 1.901 -15.311 1.00 84.62 101 GLU A C 1
ATOM 820 O O . GLU A 1 101 ? -4.369 2.140 -16.520 1.00 84.62 101 GLU A O 1
ATOM 825 N N . ARG A 1 102 ? -3.226 1.451 -14.723 1.00 87.81 102 ARG A N 1
ATOM 826 C CA . ARG A 1 102 ? -1.938 1.383 -15.430 1.00 87.81 102 ARG A CA 1
ATOM 827 C C . ARG A 1 102 ? -0.945 0.415 -14.795 1.00 87.81 102 ARG A C 1
ATOM 829 O O . ARG A 1 102 ? -1.038 0.053 -13.627 1.00 87.81 102 ARG A O 1
ATOM 836 N N . THR A 1 103 ? 0.053 0.014 -15.586 1.00 91.06 103 THR A N 1
ATOM 837 C CA . THR A 1 103 ? 1.207 -0.780 -15.137 1.00 91.06 103 THR A CA 1
ATOM 838 C C . THR A 1 103 ? 2.470 0.039 -15.368 1.00 91.06 103 THR A C 1
ATOM 840 O O . THR A 1 103 ? 2.702 0.505 -16.485 1.00 91.06 103 THR A O 1
ATOM 843 N N . LEU A 1 104 ? 3.308 0.172 -14.345 1.00 89.25 104 LEU A N 1
ATOM 844 C CA . LEU A 1 104 ? 4.668 0.679 -14.476 1.00 89.25 104 LEU A CA 1
ATOM 845 C C . LEU A 1 104 ? 5.599 -0.510 -14.710 1.00 89.25 104 LEU A C 1
ATOM 847 O O . LEU A 1 104 ? 5.674 -1.440 -13.902 1.00 89.25 104 LEU A O 1
ATOM 851 N N . LYS A 1 105 ? 6.277 -0.489 -15.856 1.00 90.19 105 LYS A N 1
ATOM 852 C CA . LYS A 1 105 ? 7.279 -1.482 -16.246 1.00 90.19 105 LYS A CA 1
ATOM 853 C C . LYS A 1 105 ? 8.627 -0.796 -16.338 1.00 90.19 105 LYS A C 1
ATOM 855 O O . LYS A 1 105 ? 8.717 0.311 -16.862 1.00 90.19 105 LYS A O 1
ATOM 860 N N . GLY A 1 106 ? 9.670 -1.466 -15.870 1.00 87.69 106 GLY A N 1
ATOM 861 C CA . GLY A 1 106 ? 11.029 -0.944 -15.988 1.00 87.69 106 GLY A CA 1
ATOM 862 C C . GLY A 1 106 ? 12.045 -1.600 -15.069 1.00 87.69 106 GLY A C 1
ATOM 863 O O . GLY A 1 106 ? 13.236 -1.401 -15.295 1.00 87.69 106 GLY A O 1
ATOM 864 N N . HIS A 1 107 ? 11.605 -2.358 -14.065 1.00 92.06 107 HIS A N 1
ATOM 865 C CA . HIS A 1 107 ? 12.476 -3.275 -13.338 1.00 92.06 107 HIS A CA 1
ATOM 866 C C . HIS A 1 107 ? 12.759 -4.519 -14.173 1.00 92.06 107 HIS A C 1
ATOM 868 O O . HIS A 1 107 ? 11.921 -4.942 -14.972 1.00 92.06 107 HIS A O 1
ATOM 874 N N . THR A 1 108 ? 13.961 -5.065 -14.016 1.00 91.81 108 THR A N 1
ATOM 875 C CA . THR A 1 108 ? 14.375 -6.294 -14.710 1.00 91.81 108 THR A CA 1
ATOM 876 C C . THR A 1 108 ? 14.178 -7.537 -13.853 1.00 91.81 108 THR A C 1
ATOM 878 O O . THR A 1 108 ? 14.234 -8.641 -14.383 1.00 91.81 108 THR A O 1
ATOM 881 N N . ASP A 1 109 ? 13.940 -7.357 -12.553 1.00 93.19 109 ASP A N 1
ATOM 882 C CA . ASP A 1 10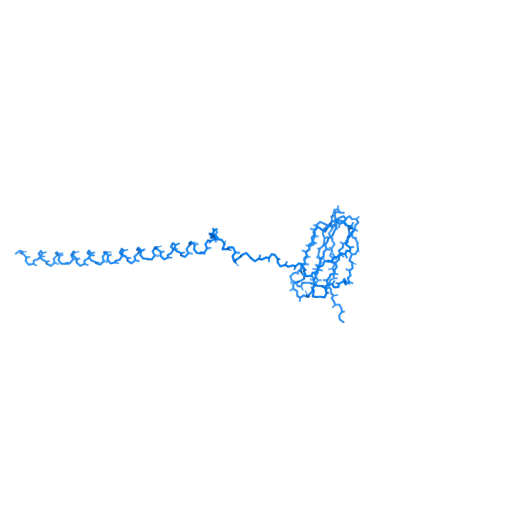9 ? 13.736 -8.430 -11.583 1.00 93.19 109 ASP A CA 1
ATOM 883 C C . ASP A 1 109 ? 12.651 -8.052 -10.552 1.00 93.19 109 ASP A C 1
ATOM 885 O O . ASP A 1 109 ? 12.110 -6.938 -10.547 1.00 93.19 109 ASP A O 1
ATOM 889 N N . SER A 1 110 ? 12.341 -9.000 -9.675 1.00 92.62 110 SER A N 1
ATOM 890 C CA . SER A 1 110 ? 11.303 -8.979 -8.651 1.00 92.62 110 SER A CA 1
ATOM 891 C C . SER A 1 110 ? 11.337 -7.716 -7.799 1.00 92.62 110 SER A C 1
ATOM 893 O O . SER A 1 110 ? 12.369 -7.362 -7.222 1.00 92.62 110 SER A O 1
ATOM 895 N N . ILE A 1 111 ? 10.189 -7.051 -7.679 1.00 94.62 111 ILE A N 1
ATOM 896 C CA . ILE A 1 111 ? 10.053 -5.844 -6.863 1.00 94.62 111 ILE A CA 1
ATOM 897 C C . ILE A 1 111 ? 9.818 -6.269 -5.419 1.00 94.62 111 ILE A C 1
ATOM 899 O O . ILE A 1 111 ? 8.862 -6.983 -5.124 1.00 94.62 111 ILE A O 1
ATOM 903 N N . GLN A 1 112 ? 10.693 -5.830 -4.524 1.00 93.56 112 GLN A N 1
ATOM 904 C CA . GLN A 1 112 ? 10.673 -6.208 -3.113 1.00 93.56 112 GLN A CA 1
ATOM 905 C C . GLN A 1 112 ? 9.826 -5.247 -2.285 1.00 93.56 112 GLN A C 1
ATOM 907 O O . GLN A 1 112 ? 9.095 -5.670 -1.393 1.00 93.56 112 GLN A O 1
ATOM 912 N N . ASP A 1 113 ? 9.907 -3.951 -2.586 1.00 93.62 113 ASP A N 1
ATOM 913 C CA . ASP A 1 113 ? 9.185 -2.934 -1.833 1.00 93.62 113 ASP A CA 1
ATOM 914 C C . ASP A 1 113 ? 8.850 -1.717 -2.698 1.00 93.62 113 ASP A C 1
ATOM 916 O O . ASP A 1 113 ? 9.468 -1.462 -3.737 1.00 93.62 113 ASP A O 1
ATOM 920 N N . ILE A 1 114 ? 7.855 -0.965 -2.245 1.00 94.19 114 ILE A N 1
ATOM 921 C CA . ILE A 1 114 ? 7.396 0.290 -2.822 1.00 94.19 114 ILE A CA 1
ATOM 922 C C . ILE A 1 114 ? 7.187 1.288 -1.673 1.00 94.19 114 ILE A C 1
ATOM 924 O O . ILE A 1 114 ? 6.916 0.893 -0.545 1.00 94.19 114 ILE A O 1
ATOM 928 N N . ALA A 1 115 ? 7.305 2.588 -1.926 1.00 93.25 115 ALA A N 1
ATOM 929 C CA . ALA A 1 115 ? 6.936 3.626 -0.970 1.00 93.25 115 ALA A CA 1
ATOM 930 C C . ALA A 1 115 ? 6.466 4.892 -1.690 1.00 93.25 115 ALA A C 1
ATOM 932 O O . ALA A 1 115 ? 7.069 5.306 -2.679 1.00 93.25 115 ALA A O 1
ATOM 933 N N . PHE A 1 116 ? 5.411 5.522 -1.173 1.00 91.50 116 PHE A N 1
ATOM 934 C CA . PHE A 1 116 ? 4.998 6.854 -1.607 1.00 91.50 116 PHE A CA 1
ATOM 935 C C . PHE A 1 116 ? 5.669 7.933 -0.764 1.00 91.50 116 PHE A C 1
ATOM 937 O O . PHE A 1 116 ? 5.896 7.755 0.434 1.00 91.50 116 PHE A O 1
ATOM 944 N N . ASP A 1 117 ? 5.930 9.076 -1.389 1.00 89.94 117 ASP A N 1
ATOM 945 C CA . ASP A 1 117 ? 6.198 10.306 -0.655 1.00 89.94 117 ASP A CA 1
ATOM 946 C C . ASP A 1 117 ? 4.941 10.772 0.106 1.00 89.94 117 ASP A C 1
ATOM 948 O O . ASP A 1 117 ? 3.804 10.511 -0.289 1.00 89.94 117 ASP A O 1
ATO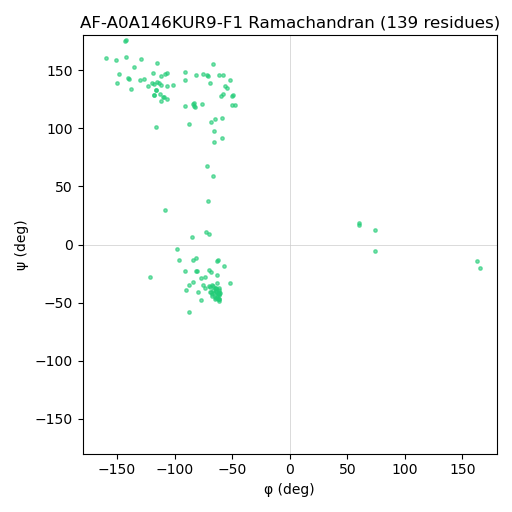M 952 N N . SER A 1 118 ? 5.154 11.533 1.176 1.00 85.88 118 SER A N 1
ATOM 953 C CA . SER A 1 118 ? 4.121 12.230 1.947 1.00 85.88 118 SER A CA 1
ATOM 954 C C . SER A 1 118 ? 3.197 13.096 1.085 1.00 85.88 118 SER A C 1
ATOM 956 O O . SER A 1 118 ? 2.008 13.211 1.374 1.00 85.88 118 SER A O 1
ATOM 958 N N . SER A 1 119 ? 3.728 13.676 0.003 1.00 85.44 119 SER A N 1
ATOM 959 C CA . SER A 1 119 ? 2.951 14.469 -0.949 1.00 85.44 119 SER A CA 1
ATOM 960 C C . SER A 1 119 ? 2.195 13.632 -1.986 1.00 85.44 119 SER A C 1
ATOM 962 O O . SER A 1 119 ? 1.384 14.183 -2.727 1.00 85.44 119 SER A O 1
ATOM 964 N N . GLY A 1 120 ? 2.481 12.328 -2.089 1.00 83.88 120 GLY A N 1
ATOM 965 C CA . GLY A 1 120 ? 1.908 11.431 -3.093 1.00 83.88 120 GLY A CA 1
ATOM 966 C C . GLY A 1 120 ? 2.455 11.600 -4.519 1.00 83.88 120 GLY A C 1
ATOM 967 O O . GLY A 1 120 ? 2.160 10.807 -5.405 1.00 83.88 120 GLY A O 1
ATOM 968 N N . LYS A 1 121 ? 3.303 12.602 -4.771 1.00 87.81 121 LYS A N 1
ATOM 969 C CA . LYS A 1 121 ? 3.788 12.902 -6.131 1.00 87.81 121 LYS A CA 1
ATOM 970 C C . LYS A 1 121 ? 4.803 11.900 -6.660 1.00 87.81 121 LYS A C 1
ATOM 972 O O . LYS A 1 121 ? 4.920 11.737 -7.868 1.00 87.81 121 LYS A O 1
ATOM 977 N N . TYR A 1 122 ? 5.552 11.263 -5.768 1.00 90.25 122 TYR A N 1
ATOM 978 C CA . TYR A 1 122 ? 6.623 10.353 -6.141 1.00 90.25 122 TYR A CA 1
ATOM 979 C C . TYR A 1 122 ? 6.396 8.986 -5.529 1.00 90.25 122 TYR A C 1
ATOM 981 O O . TYR A 1 122 ? 6.070 8.860 -4.345 1.00 90.25 122 TYR A O 1
ATOM 989 N N . LEU A 1 123 ? 6.622 7.972 -6.352 1.00 91.62 123 LEU A N 1
ATOM 990 C CA . LEU A 1 123 ? 6.646 6.581 -5.948 1.00 91.62 123 LEU A CA 1
ATOM 991 C C . LEU A 1 123 ? 8.073 6.064 -6.087 1.00 9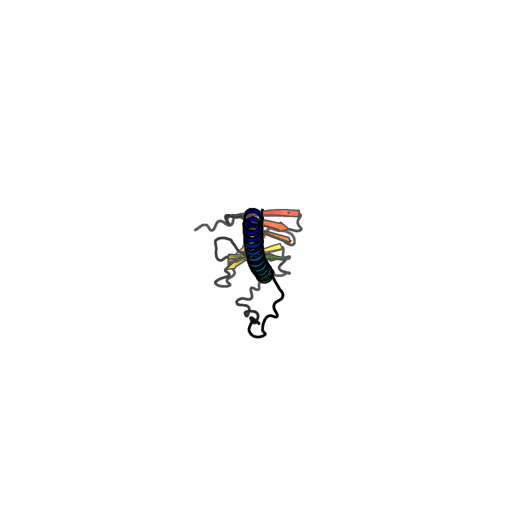1.62 123 LEU A C 1
ATOM 993 O O . LEU A 1 123 ? 8.689 6.198 -7.141 1.00 91.62 123 LEU A O 1
ATOM 997 N N . VAL A 1 124 ? 8.594 5.443 -5.042 1.00 93.12 124 VAL A N 1
ATOM 998 C CA . VAL A 1 124 ? 9.890 4.768 -5.065 1.00 93.12 124 VAL A CA 1
ATOM 999 C C . VAL A 1 124 ? 9.647 3.269 -5.062 1.00 93.12 124 VAL A C 1
ATOM 1001 O O . VAL A 1 124 ? 8.807 2.785 -4.310 1.00 93.12 124 VAL A O 1
ATOM 1004 N N . SER A 1 125 ? 10.380 2.531 -5.886 1.00 94.00 125 SER A N 1
ATOM 1005 C CA . SER A 1 125 ? 10.371 1.070 -5.891 1.00 94.00 125 SER A CA 1
ATOM 1006 C C . SER A 1 125 ? 11.780 0.512 -5.767 1.00 94.00 125 SER A C 1
ATOM 1008 O O . SER A 1 125 ? 12.732 1.052 -6.335 1.00 94.00 125 SER A O 1
ATOM 1010 N N . CYS A 1 126 ? 11.897 -0.582 -5.022 1.00 94.62 126 CYS A N 1
ATOM 1011 C CA . CYS A 1 126 ? 13.133 -1.321 -4.803 1.00 94.62 126 CYS A CA 1
ATOM 1012 C C . CYS A 1 126 ? 12.989 -2.728 -5.388 1.00 94.62 126 CYS A C 1
ATOM 1014 O O . CYS A 1 126 ? 11.978 -3.395 -5.155 1.00 94.62 126 CYS A O 1
ATOM 1016 N N . SER A 1 127 ? 13.986 -3.183 -6.142 1.00 94.50 127 SER A N 1
ATOM 1017 C CA . SER A 1 127 ? 13.967 -4.482 -6.818 1.00 94.50 127 SER A CA 1
ATOM 1018 C C . SER A 1 127 ? 15.233 -5.291 -6.535 1.00 94.50 127 SER A C 1
ATOM 1020 O O . SER A 1 127 ? 16.272 -4.759 -6.142 1.00 94.50 127 SER A O 1
ATOM 1022 N N . ALA A 1 128 ? 15.131 -6.604 -6.745 1.00 93.81 128 ALA A N 1
ATOM 1023 C CA . ALA A 1 128 ? 16.252 -7.537 -6.727 1.00 93.81 128 ALA A CA 1
ATOM 1024 C C . ALA A 1 128 ? 17.296 -7.249 -7.827 1.00 93.81 128 ALA A C 1
ATOM 1026 O O . ALA A 1 128 ? 18.434 -7.699 -7.716 1.00 93.81 128 ALA A O 1
ATOM 1027 N N . ASP A 1 129 ? 16.964 -6.416 -8.822 1.00 91.38 129 ASP A N 1
ATOM 1028 C CA . ASP A 1 129 ? 17.893 -5.933 -9.853 1.00 91.38 129 ASP A CA 1
ATOM 1029 C C . ASP A 1 129 ? 18.959 -4.943 -9.333 1.00 91.38 129 ASP A C 1
ATOM 1031 O O . ASP A 1 129 ? 19.701 -4.349 -10.119 1.00 91.38 129 ASP A O 1
ATOM 1035 N N . MET A 1 130 ? 19.050 -4.772 -8.008 1.00 92.44 130 MET A N 1
ATOM 1036 C CA . MET A 1 130 ? 19.926 -3.827 -7.307 1.00 92.44 130 MET A CA 1
ATOM 1037 C C . MET A 1 130 ? 19.662 -2.361 -7.675 1.00 92.44 130 MET A C 1
ATOM 1039 O O . MET A 1 130 ? 20.494 -1.494 -7.400 1.00 92.44 130 MET A O 1
ATOM 1043 N N . SER A 1 131 ? 18.508 -2.062 -8.279 1.00 92.38 131 SER A N 1
ATOM 1044 C CA . SER A 1 131 ? 18.107 -0.706 -8.625 1.00 92.38 131 SER A CA 1
ATOM 1045 C C . SER A 1 131 ? 16.970 -0.203 -7.743 1.00 92.38 131 SER A C 1
ATOM 1047 O O . SER A 1 131 ? 16.064 -0.929 -7.326 1.00 92.38 131 SER A O 1
ATOM 1049 N N . ILE A 1 132 ? 17.020 1.102 -7.497 1.00 94.88 132 ILE A N 1
ATOM 1050 C CA . ILE A 1 132 ? 15.920 1.864 -6.926 1.00 94.88 132 ILE A CA 1
ATOM 1051 C C . ILE A 1 132 ? 15.429 2.789 -8.030 1.00 94.88 132 ILE A C 1
ATOM 1053 O O . ILE A 1 132 ? 16.215 3.553 -8.598 1.00 94.88 132 ILE A O 1
ATOM 1057 N N . LYS A 1 133 ? 14.140 2.707 -8.356 1.00 92.62 133 LYS A N 1
ATOM 1058 C CA . LYS A 1 133 ? 13.521 3.560 -9.373 1.00 92.62 133 LYS A CA 1
ATOM 1059 C C . LYS A 1 133 ? 12.555 4.521 -8.711 1.00 92.62 133 LYS A C 1
ATOM 1061 O O . LYS A 1 133 ? 11.795 4.142 -7.823 1.00 92.62 133 LYS A O 1
ATOM 1066 N N . LEU A 1 134 ? 12.610 5.767 -9.160 1.00 93.31 134 LEU A N 1
ATOM 1067 C CA . LEU A 1 134 ? 11.689 6.818 -8.766 1.00 93.31 134 LEU A CA 1
ATOM 1068 C C . LEU A 1 134 ? 10.752 7.076 -9.942 1.00 93.31 134 LEU A C 1
ATOM 1070 O O . LEU A 1 134 ? 11.197 7.319 -11.064 1.00 93.31 134 LEU A O 1
ATOM 1074 N N . TRP A 1 135 ? 9.460 6.988 -9.674 1.00 90.94 135 TRP A N 1
ATOM 1075 C CA . TRP A 1 135 ? 8.393 7.199 -10.633 1.00 90.94 135 TRP A CA 1
ATOM 1076 C C . TRP A 1 135 ? 7.685 8.498 -10.289 1.00 90.94 135 TRP A C 1
ATOM 1078 O O . TRP A 1 135 ? 7.244 8.694 -9.153 1.00 90.94 135 TRP A O 1
ATOM 1088 N N . ASP A 1 136 ? 7.582 9.376 -11.279 1.00 89.00 136 ASP A N 1
ATOM 1089 C CA . ASP A 1 136 ? 6.742 10.559 -11.177 1.00 89.00 136 ASP A CA 1
ATOM 1090 C C . ASP A 1 136 ? 5.276 10.144 -11.349 1.00 89.00 136 ASP A C 1
ATOM 1092 O O . ASP A 1 136 ? 4.894 9.529 -12.350 1.00 89.00 136 ASP A O 1
ATOM 1096 N N . PHE A 1 137 ? 4.479 10.439 -10.328 1.00 80.81 137 PHE A N 1
ATOM 1097 C CA . PHE A 1 137 ? 3.057 10.142 -10.228 1.00 80.81 137 PHE A CA 1
ATOM 1098 C C . PHE A 1 137 ? 2.214 11.419 -10.350 1.00 80.81 137 PHE A C 1
ATOM 1100 O O . PHE A 1 137 ? 1.114 11.514 -9.805 1.00 80.81 137 PHE A O 1
ATOM 1107 N N . GLN A 1 138 ? 2.708 12.419 -11.083 1.00 70.25 138 GLN A N 1
ATOM 1108 C CA . GLN A 1 138 ? 1.886 13.539 -11.522 1.00 70.25 138 GLN A CA 1
ATOM 1109 C C . GLN A 1 138 ? 0.714 13.039 -12.378 1.00 70.25 138 GLN A C 1
ATOM 1111 O O . GLN A 1 138 ? 0.880 12.628 -13.527 1.00 70.25 138 GLN A O 1
ATOM 1116 N N . GLN A 1 139 ? -0.500 13.111 -11.826 1.00 61.75 139 GLN A N 1
ATOM 1117 C CA . GLN A 1 139 ? -1.704 13.198 -12.644 1.00 61.75 139 GLN A CA 1
ATOM 1118 C C . GLN A 1 139 ? -1.647 14.544 -13.373 1.00 61.75 139 GLN A C 1
ATOM 1120 O O . GLN A 1 139 ? -1.941 15.590 -12.795 1.00 61.75 139 GLN A O 1
ATOM 1125 N N . SER A 1 140 ? -1.193 14.533 -14.625 1.00 43.44 140 SER A N 1
ATOM 1126 C CA . SER A 1 140 ? -1.405 15.659 -15.529 1.00 43.44 140 SER A CA 1
ATOM 1127 C C . SER A 1 140 ? -2.901 15.716 -15.842 1.00 43.44 140 SER A C 1
ATOM 1129 O O . SER A 1 140 ? -3.401 14.848 -16.560 1.00 43.44 140 SER A O 1
ATOM 1131 N N . TYR A 1 141 ? -3.598 16.682 -15.246 1.00 39.12 141 TYR A N 1
ATOM 1132 C CA . TYR A 1 141 ? -4.949 17.079 -15.644 1.00 39.12 141 TYR A CA 1
ATOM 1133 C C . TYR A 1 141 ? -4.908 17.877 -16.948 1.00 39.12 141 TYR A C 1
ATOM 1135 O O . TYR A 1 141 ? -3.935 18.648 -17.128 1.00 39.12 141 TYR A O 1
#

Mean predicted aligned error: 15.07 Å

Secondary structure (DSSP, 8-state):
-HHHHHHHHHHHHHHHHHHHHHHHHHHHHHHHHHHHHHHHS-------TTS--PPPPPS------SS-EEEEEE-SSSSEEEEEETTSEEEEEETTT--EEEEEE--SS-EEEEEE-TTSSEEEEEETTS-EEEEE-----

Radius of gyration: 32.6 Å; Cα contacts (8 Å, |Δi|>4): 194; chains: 1; bounding box: 42×35×102 Å

Nearest PDB structures (foldseek):
  7mt1-assembly1_A  TM=9.292E-01  e=2.314E-11  Homo sapiens
  7mqa-assembly1_LQ  TM=9.624E-01  e=2.613E-06  Homo sapiens
  3ow8-assembly2_B  TM=9.622E-01  e=4.134E-06  Homo sapiens
  5yzv-assembly1_D  TM=9.737E-01  e=3.104E-06  Thermomonospora curvata
  7som-assembly1_S  TM=5.379E-01  e=2.330E-06  Chlamydomonas reinhardtii

InterPro domains:
  IPR001680 WD40 repeat [PF00400] (60-94)
  IPR001680 WD40 repeat [PF00400] (99-136)
  IPR001680 WD40 repeat [PS50082] (62-103)
  IPR001680 WD40 repeat [PS50082] (104-141)
  IPR001680 WD40 repeat [SM00320] (55-94)
  IPR001680 WD40 repeat [SM00320] (97-136)
  IPR015943 WD40/YVTN repeat-like-containing domain superfamily [G3DSA:2.130.10.10] (59-140)
  IPR019775 WD40 repeat, conserved site [PS00678] (81-95)
  IPR019775 WD40 repeat, conserved site [PS00678] (123-137)
  IPR036322 WD40-repeat-containing domain superfamily [SSF50978] (52-138)
  IPR037190 LIS1, N-terminal [SSF109925] (3-34)

Solvent-accessible surface area (backbone atoms only — not comparable to full-atom values): 8422 Å² total; per-residue (Å²): 123,65,77,66,54,54,60,50,51,52,55,50,51,56,47,50,53,53,49,52,53,50,51,56,52,49,53,52,52,49,54,51,52,52,49,51,52,55,69,72,42,88,59,85,65,79,73,48,84,84,70,57,72,71,78,76,76,82,90,74,85,90,81,82,76,88,43,63,72,59,36,76,48,70,48,83,85,52,70,38,34,39,37,31,12,49,62,21,37,35,39,34,29,32,70,85,82,63,44,78,76,48,72,54,76,81,56,90,29,32,28,62,44,70,48,69,45,92,83,42,45,37,38,40,37,36,30,75,65,80,45,74,50,79,42,83,52,73,80,81,127

Organism: Lygus hesperus (NCBI:txid30085)

Foldseek 3Di:
DPVVVVVVVVVVVVVVVVVVVVVVVVVVVVVVVVVVVCVPDPPPPPCPPVNPPPDPPDPDDQDDDPADWQDKDDQPPAQKIWIFFQSQKIWIARPVVRDTDDIDHDGPGGWNDKDADPVSQWIWTDGPSRDIDIDGPDPPD